Protein AF-A0A969ENZ4-F1 (afdb_monomer_lite)

Radius of gyration: 14.64 Å; chains: 1; bounding box: 48×20×36 Å

pLDDT: mean 77.1, std 9.69, range [38.28, 90.19]

Structure (mmCIF, N/CA/C/O backbone):
data_AF-A0A969ENZ4-F1
#
_entry.id   AF-A0A969ENZ4-F1
#
loop_
_atom_site.group_PDB
_atom_site.id
_atom_site.type_symbol
_atom_site.label_atom_id
_atom_site.label_alt_id
_atom_site.label_comp_id
_atom_site.label_asym_id
_atom_site.label_entity_id
_atom_site.label_seq_id
_atom_site.pdbx_PDB_ins_code
_atom_site.Cartn_x
_atom_site.Cartn_y
_atom_site.Cartn_z
_atom_site.occupancy
_atom_site.B_iso_or_equiv
_atom_site.auth_seq_id
_atom_site.auth_comp_id
_atom_site.auth_asym_id
_atom_site.auth_atom_id
_atom_site.pdbx_PDB_model_num
ATOM 1 N N . HIS A 1 1 ? 18.720 1.449 -6.729 1.00 60.28 1 HIS A N 1
ATOM 2 C CA . HIS A 1 1 ? 18.813 0.444 -5.649 1.00 60.28 1 HIS A CA 1
ATOM 3 C C . HIS A 1 1 ? 17.538 0.458 -4.798 1.00 60.28 1 HIS A C 1
ATOM 5 O O . HIS A 1 1 ? 16.846 1.465 -4.783 1.00 60.28 1 HIS A O 1
ATOM 11 N N . ILE A 1 2 ? 17.183 -0.643 -4.115 1.00 57.97 2 ILE A N 1
ATOM 12 C CA . ILE A 1 2 ? 15.939 -0.740 -3.309 1.00 57.97 2 ILE A CA 1
ATOM 13 C C . ILE A 1 2 ? 15.779 0.382 -2.251 1.00 57.97 2 ILE A C 1
ATOM 15 O O . ILE A 1 2 ? 14.658 0.864 -2.102 1.00 57.97 2 ILE A O 1
ATOM 19 N N . PRO A 1 3 ? 16.838 0.864 -1.568 1.00 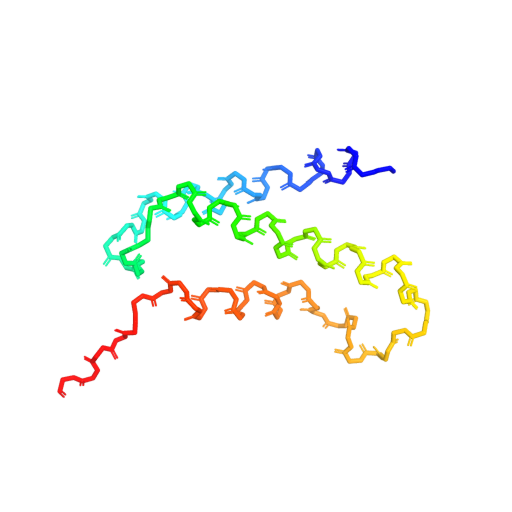64.19 3 PRO A N 1
ATOM 20 C CA . PRO A 1 3 ? 16.720 1.957 -0.595 1.00 64.19 3 PRO A CA 1
ATOM 21 C C . PRO A 1 3 ? 16.228 3.284 -1.195 1.00 64.19 3 PRO A C 1
ATOM 23 O O . PRO A 1 3 ? 15.369 3.934 -0.612 1.00 64.19 3 PRO A O 1
ATOM 26 N N . GLU A 1 4 ? 16.701 3.644 -2.390 1.00 65.25 4 GLU A N 1
ATOM 27 C CA . GLU A 1 4 ? 16.336 4.901 -3.071 1.00 65.25 4 GLU A CA 1
ATOM 28 C C . GLU A 1 4 ? 14.861 4.912 -3.493 1.00 65.25 4 GLU A C 1
ATOM 30 O O . GLU A 1 4 ? 14.191 5.939 -3.425 1.00 65.25 4 GLU A O 1
ATOM 35 N N . LEU A 1 5 ? 14.326 3.748 -3.884 1.00 64.06 5 LEU A N 1
ATOM 36 C CA . LEU A 1 5 ? 12.898 3.596 -4.165 1.00 64.06 5 LEU A CA 1
ATOM 37 C C . LEU A 1 5 ? 12.085 3.791 -2.880 1.00 64.06 5 LEU A C 1
ATOM 39 O O . LEU A 1 5 ? 11.098 4.520 -2.880 1.00 64.06 5 LEU A O 1
ATOM 43 N N . VAL A 1 6 ? 12.510 3.194 -1.764 1.00 66.62 6 VAL A N 1
ATOM 44 C CA . VAL A 1 6 ? 11.831 3.390 -0.476 1.00 66.62 6 VAL A CA 1
ATOM 45 C C . VAL A 1 6 ? 11.810 4.869 -0.093 1.00 66.62 6 VAL A C 1
ATOM 47 O O . VAL A 1 6 ? 10.746 5.359 0.264 1.00 66.62 6 VAL A O 1
ATOM 50 N N . GLU A 1 7 ? 12.919 5.597 -0.236 1.00 70.44 7 GLU A N 1
ATOM 51 C CA . GLU A 1 7 ? 12.976 7.043 0.028 1.00 70.44 7 GLU A CA 1
ATOM 52 C C . GLU A 1 7 ? 12.056 7.856 -0.892 1.00 70.44 7 GLU A C 1
ATOM 54 O O . GLU A 1 7 ? 11.353 8.752 -0.425 1.00 70.44 7 GLU A O 1
ATOM 59 N N . GLN A 1 8 ? 11.997 7.514 -2.181 1.00 71.81 8 GLN A N 1
ATOM 60 C CA . GLN A 1 8 ? 11.148 8.200 -3.155 1.00 71.81 8 GLN A CA 1
ATOM 61 C C . GLN A 1 8 ? 9.650 8.010 -2.867 1.00 71.81 8 GLN A C 1
ATOM 63 O O . GLN A 1 8 ? 8.862 8.945 -3.018 1.00 71.81 8 GLN A O 1
ATOM 68 N N . PHE A 1 9 ? 9.245 6.809 -2.444 1.00 69.75 9 PHE A N 1
ATOM 69 C CA . PHE A 1 9 ? 7.842 6.482 -2.176 1.00 69.75 9 PHE A CA 1
ATOM 70 C C . PHE A 1 9 ? 7.434 6.698 -0.715 1.00 69.75 9 PHE A C 1
ATOM 72 O O . PHE A 1 9 ? 6.238 6.722 -0.422 1.00 69.75 9 PHE A O 1
ATOM 79 N N . PHE A 1 10 ? 8.383 6.920 0.198 1.00 76.00 10 PHE A N 1
ATOM 80 C CA . PHE A 1 10 ? 8.118 7.137 1.621 1.00 76.00 10 PHE A CA 1
ATOM 81 C C . PHE A 1 10 ? 7.068 8.226 1.900 1.00 76.00 10 PHE A C 1
ATOM 83 O O . PHE A 1 10 ? 6.152 7.958 2.680 1.00 76.00 10 PHE A O 1
ATOM 90 N N . PRO A 1 11 ? 7.094 9.409 1.251 1.00 76.56 11 PRO A N 1
ATOM 91 C CA . PRO A 1 11 ? 6.087 10.444 1.489 1.00 76.56 11 PRO A CA 1
ATOM 92 C C . PRO A 1 11 ? 4.678 10.004 1.081 1.00 76.56 11 PRO A C 1
ATOM 94 O O . PRO A 1 11 ? 3.700 10.370 1.733 1.00 76.56 11 PRO A O 1
ATOM 97 N N . LEU A 1 12 ? 4.565 9.216 0.009 1.00 72.88 12 LEU A N 1
ATOM 98 C CA . LEU A 1 12 ? 3.294 8.680 -0.471 1.00 72.88 12 LEU A CA 1
ATOM 99 C C . LEU A 1 12 ? 2.772 7.597 0.481 1.00 72.88 12 LEU A C 1
ATOM 101 O O . LEU A 1 12 ? 1.609 7.635 0.880 1.00 72.88 12 LEU A O 1
ATOM 105 N N . ILE A 1 13 ? 3.650 6.684 0.908 1.00 74.38 13 ILE A N 1
ATOM 106 C CA . ILE A 1 13 ? 3.343 5.649 1.904 1.00 74.38 13 ILE A CA 1
ATOM 107 C C . ILE A 1 13 ? 2.865 6.307 3.207 1.00 74.38 13 ILE A C 1
ATOM 109 O O . ILE A 1 13 ? 1.824 5.928 3.738 1.00 74.38 13 ILE A O 1
ATOM 113 N N . ALA A 1 14 ? 3.568 7.332 3.694 1.00 77.88 14 ALA A N 1
ATOM 114 C CA . ALA A 1 14 ? 3.211 8.053 4.914 1.00 77.88 14 ALA A CA 1
ATOM 115 C C . ALA A 1 14 ? 1.837 8.739 4.816 1.00 77.88 14 ALA A C 1
ATOM 117 O O . ALA A 1 14 ? 1.030 8.632 5.739 1.00 77.88 14 ALA A O 1
ATOM 118 N N . GLN A 1 15 ? 1.528 9.385 3.687 1.00 79.81 15 GLN A N 1
ATOM 119 C CA . GLN A 1 15 ? 0.219 10.009 3.460 1.00 79.81 15 GLN A CA 1
ATOM 120 C C . GLN A 1 15 ? -0.920 8.986 3.438 1.00 79.81 15 GLN A C 1
ATOM 122 O O . GLN A 1 15 ? -1.975 9.223 4.028 1.00 79.81 15 GLN A O 1
ATOM 127 N N . ILE A 1 16 ? -0.710 7.839 2.789 1.00 76.50 16 ILE A N 1
ATOM 128 C CA . ILE A 1 16 ? -1.682 6.739 2.764 1.00 76.50 16 ILE A CA 1
ATOM 129 C C . ILE A 1 16 ? -1.898 6.196 4.181 1.00 76.50 16 ILE A C 1
ATOM 131 O O . ILE A 1 16 ? -3.037 6.038 4.618 1.00 76.50 16 ILE A O 1
ATOM 135 N N . MET A 1 17 ? -0.820 6.006 4.944 1.00 76.38 17 MET A N 1
ATOM 136 C CA . MET A 1 17 ? -0.908 5.555 6.331 1.00 76.38 17 MET A CA 1
ATOM 137 C C . MET A 1 17 ? -1.665 6.530 7.228 1.00 76.38 17 MET A C 1
ATOM 139 O O . MET A 1 17 ? -2.489 6.112 8.040 1.00 76.38 17 MET A O 1
ATO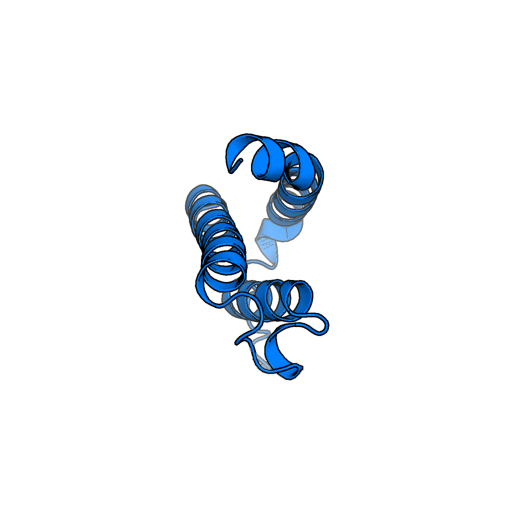M 143 N N . GLN A 1 18 ? -1.440 7.829 7.051 1.00 80.50 18 GLN A N 1
ATOM 144 C CA . GLN A 1 18 ? -2.166 8.856 7.787 1.00 80.50 18 GLN A CA 1
ATOM 145 C C . GLN A 1 18 ? -3.661 8.850 7.456 1.00 80.50 18 GLN A C 1
ATOM 147 O O . GLN A 1 18 ? -4.492 9.004 8.350 1.00 80.50 18 GLN A O 1
ATOM 152 N N . ARG A 1 19 ? -4.024 8.588 6.195 1.00 80.50 19 ARG A N 1
ATOM 153 C CA . ARG A 1 19 ? -5.426 8.397 5.802 1.00 80.50 19 ARG A CA 1
ATOM 154 C C . ARG A 1 19 ? -6.040 7.157 6.450 1.00 80.50 19 ARG A C 1
ATOM 156 O O . ARG A 1 19 ? -7.172 7.246 6.908 1.00 80.50 19 ARG A O 1
ATOM 163 N N . PHE A 1 20 ? -5.308 6.046 6.555 1.00 76.81 20 PHE A N 1
ATOM 164 C CA . PHE A 1 20 ? -5.811 4.844 7.228 1.00 76.81 20 PHE A CA 1
ATOM 165 C C . PHE A 1 20 ? -6.071 5.056 8.718 1.00 76.81 20 PHE A C 1
ATOM 167 O O . PHE A 1 20 ? -7.117 4.640 9.206 1.00 76.81 20 PHE A O 1
ATOM 174 N N . MET A 1 21 ? -5.182 5.760 9.424 1.00 74.75 21 MET A N 1
ATOM 175 C CA . MET A 1 21 ? -5.413 6.111 10.832 1.00 74.75 21 MET A CA 1
ATOM 176 C C . MET A 1 21 ? -6.669 6.976 11.011 1.00 74.75 21 MET A C 1
ATOM 178 O O . MET A 1 21 ? -7.425 6.779 11.954 1.00 74.75 21 MET A O 1
ATOM 182 N N . ASN A 1 22 ? -6.936 7.894 10.077 1.00 80.38 22 ASN A N 1
ATOM 183 C CA . ASN A 1 22 ? -8.126 8.749 10.120 1.00 80.38 22 ASN A CA 1
ATOM 184 C C . ASN A 1 22 ? -9.417 8.031 9.681 1.00 80.38 22 ASN A C 1
ATOM 186 O O . ASN A 1 22 ? -10.513 8.506 9.971 1.00 80.38 22 ASN A O 1
ATOM 190 N N . ALA A 1 23 ? -9.299 6.909 8.968 1.00 74.94 23 ALA A N 1
ATOM 191 C CA . ALA A 1 23 ? -10.409 6.144 8.406 1.00 74.94 23 ALA A CA 1
ATOM 192 C C . ALA A 1 23 ? -10.699 4.846 9.180 1.00 74.94 23 ALA A C 1
ATOM 194 O O . ALA A 1 23 ? -11.382 3.975 8.650 1.00 74.94 23 ALA A O 1
ATOM 195 N N . GLU A 1 24 ? -10.221 4.702 10.422 1.00 67.31 24 GLU A N 1
ATOM 196 C CA . GLU A 1 24 ? -10.316 3.470 11.229 1.00 67.31 24 GLU A CA 1
ATOM 197 C C . GLU A 1 24 ? -11.737 2.869 11.265 1.00 67.31 24 GLU A C 1
ATOM 199 O O . GLU A 1 24 ? -11.923 1.657 11.172 1.00 67.31 24 GLU A O 1
ATOM 204 N N . ASN A 1 25 ? -12.771 3.716 11.276 1.00 71.81 25 ASN A N 1
ATOM 205 C CA . ASN A 1 25 ? -14.169 3.279 11.269 1.00 71.81 25 ASN A CA 1
ATOM 206 C C . ASN A 1 25 ? -14.656 2.689 9.930 1.00 71.81 25 ASN A C 1
ATOM 208 O O . ASN A 1 25 ? -15.669 1.986 9.925 1.00 71.81 25 ASN A O 1
ATOM 212 N N . MET A 1 26 ? -13.951 2.938 8.826 1.00 71.50 26 MET A N 1
ATOM 213 C CA . MET A 1 26 ? -14.244 2.450 7.469 1.00 71.50 26 MET A CA 1
ATOM 214 C C . MET A 1 26 ? -13.371 1.254 7.066 1.00 71.50 26 MET A C 1
ATOM 216 O O . MET A 1 26 ? -13.636 0.619 6.048 1.00 71.50 26 MET A O 1
ATOM 220 N N . LEU A 1 27 ? -12.339 0.935 7.850 1.00 76.94 27 LEU A N 1
ATOM 221 C CA . LEU A 1 27 ? -11.418 -0.166 7.580 1.00 76.94 27 LEU A CA 1
ATOM 222 C C . LEU A 1 27 ? -11.888 -1.456 8.251 1.00 76.94 27 LEU A C 1
ATOM 224 O O . LEU A 1 27 ? -12.446 -1.446 9.349 1.00 76.94 27 LEU A O 1
ATOM 228 N N . HIS A 1 28 ? -11.668 -2.589 7.590 1.00 73.94 28 HIS A N 1
ATOM 229 C CA . HIS A 1 28 ? -11.846 -3.907 8.184 1.00 73.94 28 HIS A CA 1
ATOM 230 C C . HIS A 1 28 ? -11.084 -3.962 9.523 1.00 73.94 28 HIS A C 1
ATOM 232 O O . HIS A 1 28 ? -10.014 -3.355 9.607 1.00 73.94 28 HIS A O 1
ATOM 238 N N . PRO A 1 29 ? -11.591 -4.648 10.570 1.00 73.25 29 PRO A N 1
ATOM 239 C CA . PRO A 1 29 ? -10.941 -4.721 11.882 1.00 73.25 29 PRO A CA 1
ATOM 240 C C . PRO A 1 29 ? -9.641 -5.541 11.815 1.00 73.25 29 PRO A C 1
ATOM 242 O O . PRO A 1 29 ? -9.554 -6.676 12.276 1.00 73.25 29 PRO A O 1
ATOM 245 N N . LEU A 1 30 ? -8.624 -4.963 11.188 1.00 77.62 30 LEU A N 1
ATOM 246 C CA . LEU A 1 30 ? -7.260 -5.441 11.098 1.00 77.62 30 LEU A CA 1
ATOM 247 C C . LEU A 1 30 ? -6.385 -4.500 11.927 1.00 77.62 30 LEU A C 1
ATOM 249 O O . LEU A 1 30 ? -6.555 -3.282 11.852 1.00 77.62 30 LEU A O 1
ATOM 253 N N . PRO A 1 31 ? -5.415 -5.026 12.689 1.00 83.94 31 PRO A N 1
ATOM 254 C CA . PRO A 1 31 ? -4.450 -4.177 13.371 1.00 83.94 31 PRO A CA 1
ATOM 255 C C . PRO A 1 31 ? -3.721 -3.271 12.368 1.00 83.94 31 PRO A C 1
ATOM 257 O O . PRO A 1 31 ? -3.215 -3.761 11.357 1.00 83.94 31 PRO A O 1
ATOM 260 N N . ILE A 1 32 ? -3.590 -1.974 12.664 1.00 80.12 32 ILE A N 1
ATOM 261 C CA . ILE A 1 32 ? -2.872 -1.015 11.801 1.00 80.12 32 ILE A CA 1
ATOM 262 C C . ILE A 1 32 ? -1.469 -1.512 11.389 1.00 80.12 32 ILE A C 1
ATOM 264 O O . ILE A 1 32 ? -1.134 -1.411 10.207 1.00 80.12 32 ILE A O 1
ATOM 268 N N . PRO A 1 33 ? -0.659 -2.138 12.271 1.00 82.69 33 PRO A N 1
ATOM 269 C CA . PRO A 1 33 ? 0.630 -2.704 11.864 1.00 82.69 33 PRO A CA 1
ATOM 270 C C . PRO A 1 33 ? 0.528 -3.794 10.784 1.00 82.69 33 PRO A C 1
ATOM 272 O O . PRO A 1 33 ? 1.432 -3.940 9.963 1.00 82.69 33 PRO A O 1
ATOM 275 N N . MET A 1 34 ? -0.572 -4.553 10.752 1.00 86.12 34 MET A N 1
ATOM 276 C CA . MET A 1 34 ? -0.819 -5.553 9.710 1.00 86.12 34 MET A CA 1
ATOM 277 C C . MET A 1 34 ? -1.188 -4.905 8.376 1.00 86.12 34 MET A C 1
ATOM 279 O O . MET A 1 34 ? -0.713 -5.368 7.337 1.00 86.12 34 MET A O 1
ATOM 283 N N . LEU A 1 35 ? -1.952 -3.808 8.394 1.00 84.62 35 LEU A N 1
ATOM 284 C CA . LEU A 1 35 ? -2.209 -2.998 7.198 1.00 84.62 35 LEU A CA 1
ATOM 285 C C . LEU A 1 35 ? -0.895 -2.432 6.641 1.00 84.62 35 LEU A C 1
ATOM 287 O O . LEU A 1 35 ? -0.591 -2.597 5.466 1.00 84.62 35 LEU A O 1
ATOM 291 N N . MET A 1 36 ? -0.039 -1.868 7.496 1.00 81.88 36 MET A N 1
ATOM 292 C CA . MET A 1 36 ? 1.291 -1.398 7.079 1.00 81.88 36 MET A CA 1
ATOM 293 C C . MET A 1 36 ? 2.109 -2.507 6.419 1.00 81.88 36 MET A C 1
ATOM 295 O O . MET A 1 36 ? 2.634 -2.339 5.320 1.00 81.88 36 MET A O 1
ATOM 299 N N . ARG A 1 37 ? 2.203 -3.661 7.087 1.00 85.75 37 ARG A N 1
ATOM 300 C CA . ARG A 1 37 ? 3.009 -4.792 6.624 1.00 85.75 37 ARG A CA 1
ATOM 301 C C . ARG A 1 37 ? 2.542 -5.320 5.269 1.00 85.75 37 ARG A C 1
ATOM 303 O O . ARG A 1 37 ? 3.373 -5.628 4.417 1.00 85.75 37 ARG A O 1
ATOM 310 N N . THR A 1 38 ? 1.234 -5.447 5.075 1.00 89.62 38 THR A N 1
ATOM 311 C CA . THR A 1 38 ? 0.655 -5.973 3.830 1.00 89.62 38 THR A CA 1
ATOM 312 C C . THR A 1 38 ? 0.746 -4.962 2.690 1.00 89.62 38 THR A C 1
ATOM 314 O O . THR A 1 38 ? 1.136 -5.346 1.589 1.00 89.62 38 THR A O 1
ATOM 317 N N . PHE A 1 39 ? 0.532 -3.672 2.964 1.00 86.75 39 PHE A N 1
ATOM 318 C CA . PHE A 1 39 ? 0.763 -2.599 1.996 1.00 86.75 39 PHE A CA 1
ATOM 319 C C . PHE A 1 39 ? 2.225 -2.552 1.526 1.00 86.75 39 PHE A C 1
ATOM 321 O O . PHE A 1 39 ? 2.498 -2.522 0.328 1.00 86.75 39 PHE A O 1
ATOM 328 N N . MET A 1 40 ? 3.186 -2.628 2.453 1.00 84.75 40 MET A N 1
ATOM 329 C CA . MET A 1 40 ? 4.611 -2.698 2.106 1.00 84.75 40 MET A CA 1
ATOM 330 C C . MET A 1 40 ? 4.930 -3.934 1.257 1.00 84.75 40 MET A C 1
ATOM 332 O O . MET A 1 40 ? 5.658 -3.827 0.274 1.00 84.75 40 MET A O 1
ATOM 336 N N . GLY A 1 41 ? 4.369 -5.096 1.604 1.00 87.94 41 GLY A N 1
ATOM 337 C CA . GLY A 1 41 ? 4.529 -6.326 0.826 1.00 87.94 41 GLY A CA 1
ATOM 338 C C . GLY A 1 41 ? 3.999 -6.197 -0.604 1.00 87.94 41 GLY A C 1
ATOM 339 O O . GLY A 1 41 ? 4.675 -6.613 -1.541 1.00 87.94 41 GLY A O 1
ATOM 340 N N . MET A 1 42 ? 2.839 -5.563 -0.780 1.00 90.19 42 MET A N 1
ATOM 341 C CA . MET A 1 42 ? 2.261 -5.274 -2.093 1.00 90.19 42 MET A CA 1
ATOM 342 C C . MET A 1 42 ? 3.179 -4.374 -2.933 1.00 90.19 42 MET A C 1
ATOM 344 O O . MET A 1 42 ? 3.473 -4.699 -4.082 1.00 90.19 42 MET A O 1
ATOM 348 N N . ILE A 1 43 ? 3.666 -3.270 -2.358 1.00 84.19 43 ILE A N 1
ATOM 349 C CA . ILE A 1 43 ? 4.560 -2.328 -3.048 1.00 84.19 43 ILE A CA 1
ATO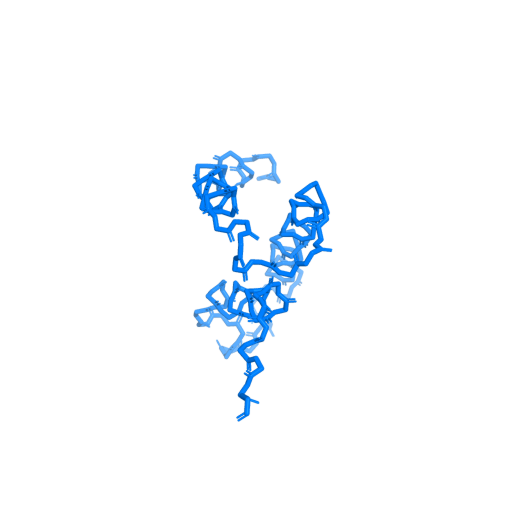M 350 C C . ILE A 1 43 ? 5.884 -3.001 -3.432 1.00 84.19 43 ILE A C 1
ATOM 352 O O . ILE A 1 43 ? 6.359 -2.849 -4.557 1.00 84.19 43 ILE A O 1
ATOM 356 N N . LEU A 1 44 ? 6.467 -3.797 -2.531 1.00 85.12 44 LEU A N 1
ATOM 357 C CA . LEU A 1 44 ? 7.655 -4.594 -2.842 1.00 85.12 44 LEU A CA 1
ATOM 3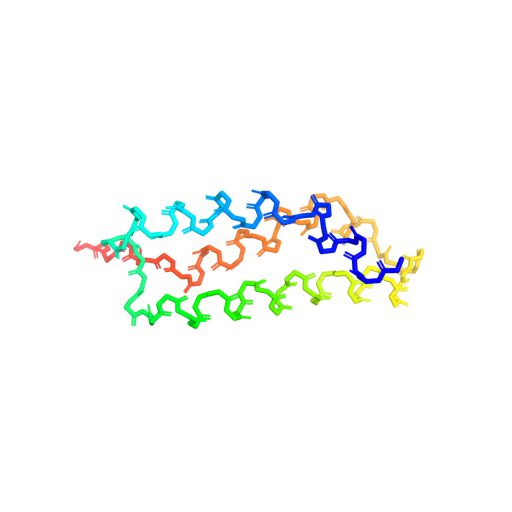58 C C . LEU A 1 44 ? 7.377 -5.608 -3.956 1.00 85.12 44 LEU A C 1
ATOM 360 O O . LEU A 1 44 ? 8.204 -5.759 -4.851 1.00 85.12 44 LEU A O 1
ATOM 364 N N . GLY A 1 45 ? 6.213 -6.262 -3.934 1.00 86.31 45 GLY A N 1
ATOM 365 C CA . GLY A 1 45 ? 5.761 -7.167 -4.988 1.00 86.31 4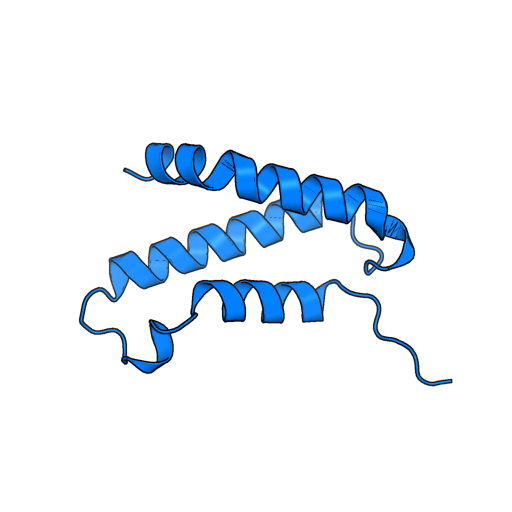5 GLY A CA 1
ATOM 366 C C . GLY A 1 45 ? 5.703 -6.484 -6.351 1.00 86.31 45 GLY A C 1
ATOM 367 O O . GLY A 1 45 ? 6.263 -7.013 -7.305 1.00 86.31 45 GLY A O 1
ATOM 368 N N . TYR A 1 46 ? 5.130 -5.280 -6.423 1.00 84.62 46 TYR A N 1
ATOM 369 C CA . TYR A 1 46 ? 5.098 -4.464 -7.640 1.00 84.62 46 TYR A CA 1
ATOM 370 C C . TYR A 1 46 ? 6.504 -4.163 -8.181 1.00 84.62 46 TYR A C 1
ATOM 372 O O . TYR A 1 46 ? 6.775 -4.350 -9.366 1.00 84.62 46 TYR A O 1
ATOM 380 N N . PHE A 1 47 ? 7.437 -3.733 -7.327 1.00 79.94 47 PHE A N 1
ATOM 381 C CA . PHE A 1 47 ? 8.805 -3.465 -7.782 1.00 79.94 47 PHE A CA 1
ATOM 382 C C . PHE A 1 47 ? 9.545 -4.736 -8.195 1.00 79.94 47 PHE A C 1
ATOM 384 O O . PHE A 1 47 ? 10.305 -4.712 -9.162 1.00 79.94 47 PHE A O 1
ATOM 391 N N . MET A 1 48 ? 9.330 -5.845 -7.486 1.00 84.00 48 MET A N 1
ATOM 392 C CA . MET A 1 48 ? 9.921 -7.132 -7.840 1.00 84.00 48 MET A CA 1
ATOM 393 C C . MET A 1 48 ? 9.422 -7.600 -9.204 1.00 84.00 48 MET A C 1
ATOM 395 O O . MET A 1 48 ? 10.239 -7.897 -10.068 1.00 84.00 48 MET A O 1
ATOM 399 N N . THR A 1 49 ? 8.110 -7.611 -9.438 1.00 82.88 49 THR A N 1
ATOM 400 C CA . THR A 1 49 ? 7.537 -8.058 -10.716 1.00 82.88 49 THR A CA 1
ATOM 401 C C . THR A 1 49 ? 7.953 -7.142 -11.859 1.00 82.88 49 THR A C 1
ATOM 403 O O . THR A 1 49 ? 8.362 -7.639 -12.905 1.00 82.88 49 THR A O 1
ATOM 406 N N . LYS A 1 50 ? 7.966 -5.822 -11.640 1.00 79.50 50 LYS A N 1
ATOM 407 C CA . LYS A 1 50 ? 8.453 -4.841 -12.616 1.00 79.50 50 LYS A CA 1
ATOM 408 C C . LYS A 1 50 ? 9.907 -5.089 -13.025 1.00 79.50 50 LYS A C 1
ATOM 410 O O . LYS A 1 50 ? 10.221 -5.065 -14.211 1.00 79.50 50 LYS A O 1
ATOM 415 N N . ASN A 1 51 ? 10.790 -5.340 -12.058 1.00 79.19 51 ASN A N 1
ATOM 416 C CA . ASN A 1 51 ? 12.215 -5.553 -12.325 1.00 79.19 51 ASN A CA 1
ATOM 417 C C . ASN A 1 51 ? 12.515 -6.944 -12.902 1.00 79.19 51 ASN A C 1
ATOM 419 O O . ASN A 1 51 ? 13.388 -7.068 -13.753 1.00 79.19 51 ASN A O 1
ATOM 423 N N . VAL A 1 52 ? 11.814 -7.986 -12.441 1.00 81.50 52 VAL A N 1
ATOM 424 C CA . VAL A 1 52 ? 12.027 -9.374 -12.886 1.00 81.50 52 VAL A CA 1
ATOM 425 C C . VAL A 1 52 ? 11.500 -9.590 -14.300 1.00 81.50 52 VAL A C 1
ATOM 427 O O . VAL A 1 52 ? 12.160 -10.237 -15.107 1.00 81.50 52 VAL A O 1
ATOM 430 N N . LEU A 1 53 ? 10.311 -9.070 -14.602 1.00 79.31 53 LEU A N 1
ATOM 431 C CA . LEU A 1 53 ? 9.668 -9.298 -15.893 1.00 79.31 53 LEU A CA 1
ATOM 432 C C . LEU A 1 53 ? 10.136 -8.287 -16.957 1.00 79.31 53 LEU A C 1
ATOM 434 O O . LEU A 1 53 ? 10.142 -8.617 -18.143 1.00 79.31 53 LEU A O 1
ATOM 438 N N . GLY A 1 54 ? 10.581 -7.090 -16.552 1.00 74.31 54 GLY A N 1
ATOM 439 C CA . GLY A 1 54 ? 11.210 -6.105 -17.437 1.00 74.31 54 GLY A CA 1
ATOM 440 C C . GLY A 1 54 ? 10.370 -5.785 -18.679 1.00 74.31 54 GLY A C 1
ATOM 441 O O . GLY A 1 54 ? 9.172 -5.524 -18.583 1.00 74.31 54 GLY A O 1
ATOM 442 N N . GLU A 1 55 ? 10.982 -5.827 -19.866 1.00 74.88 55 GLU A N 1
ATOM 443 C CA . GLU A 1 55 ? 10.274 -5.592 -21.138 1.00 74.88 55 GLU A CA 1
ATOM 444 C C . GLU A 1 55 ? 9.342 -6.737 -21.563 1.00 74.88 55 GLU A C 1
ATOM 446 O O . GLU A 1 55 ? 8.491 -6.543 -22.431 1.00 74.88 55 GLU A O 1
ATOM 451 N N . SER A 1 56 ? 9.450 -7.905 -20.923 1.00 79.00 56 SER A N 1
ATOM 452 C CA . SER A 1 56 ? 8.607 -9.080 -21.199 1.00 79.00 56 SER A CA 1
ATOM 453 C C . SER A 1 56 ? 7.201 -8.954 -20.604 1.00 79.00 56 SER A C 1
ATOM 455 O O . SER A 1 56 ? 6.368 -9.839 -20.785 1.00 79.00 56 SER A O 1
ATOM 457 N N . ILE A 1 57 ? 6.935 -7.872 -19.866 1.00 77.69 57 ILE A N 1
ATOM 458 C CA . ILE A 1 57 ? 5.628 -7.567 -19.290 1.00 77.69 57 ILE A CA 1
ATOM 459 C C . ILE A 1 57 ? 4.646 -7.214 -20.420 1.00 77.69 57 ILE A C 1
ATOM 461 O O . ILE A 1 57 ? 4.937 -6.282 -21.179 1.00 77.69 57 ILE A O 1
ATOM 465 N N . PRO A 1 58 ? 3.481 -7.881 -20.528 1.00 81.00 58 PRO A N 1
ATOM 466 C CA . PRO A 1 58 ? 2.422 -7.469 -21.448 1.00 81.00 58 PRO A CA 1
ATOM 467 C C . PRO A 1 58 ? 2.054 -5.989 -21.240 1.00 81.00 58 PRO A C 1
ATOM 469 O O . PRO A 1 58 ? 2.096 -5.525 -20.100 1.00 81.00 58 PRO A O 1
ATOM 472 N N . PRO A 1 59 ? 1.738 -5.203 -22.282 1.00 78.62 59 PRO A N 1
ATOM 473 C CA . PRO A 1 59 ? 1.398 -3.784 -22.124 1.00 78.62 59 PRO A CA 1
ATOM 474 C C . PRO A 1 59 ? 0.329 -3.525 -21.049 1.00 78.62 59 PRO A C 1
ATOM 476 O O . PRO A 1 59 ? 0.456 -2.583 -20.268 1.00 78.62 59 PRO A O 1
ATOM 479 N N . GLU A 1 60 ? -0.636 -4.438 -20.928 1.00 78.75 60 GLU A N 1
ATOM 480 C CA . GLU A 1 60 ? -1.746 -4.409 -19.968 1.00 78.75 60 GLU A CA 1
ATOM 481 C C . GLU A 1 60 ? -1.289 -4.493 -18.500 1.00 78.75 60 GLU A C 1
ATOM 483 O O . GLU A 1 60 ? -2.037 -4.169 -17.588 1.00 78.75 60 GLU A O 1
ATOM 488 N N . PHE A 1 61 ? -0.059 -4.941 -18.247 1.00 73.38 61 PHE A N 1
ATOM 489 C CA . PHE A 1 61 ? 0.537 -5.034 -16.911 1.00 73.38 61 PHE A CA 1
ATOM 490 C C . PHE A 1 61 ? 1.400 -3.803 -16.574 1.00 73.38 61 PHE A C 1
ATOM 492 O O . PHE A 1 61 ? 2.015 -3.758 -15.505 1.00 73.38 61 PHE A O 1
ATOM 499 N N . ARG A 1 62 ? 1.511 -2.829 -17.490 1.00 71.19 62 ARG A N 1
ATOM 500 C CA . ARG A 1 62 ? 2.318 -1.609 -17.320 1.00 71.19 62 ARG A CA 1
ATOM 501 C C . ARG A 1 62 ? 1.460 -0.363 -17.160 1.00 71.19 62 ARG A C 1
ATOM 503 O O . ARG A 1 62 ? 1.819 0.489 -16.348 1.00 71.19 62 ARG A O 1
ATOM 510 N N . GLU A 1 63 ? 0.389 -0.248 -17.943 1.00 74.81 63 GLU A N 1
ATOM 511 C CA . GLU A 1 63 ? -0.571 0.855 -17.827 1.00 74.81 63 GLU A CA 1
ATOM 512 C C . GLU A 1 63 ? -1.242 0.813 -16.460 1.00 74.81 63 GLU A C 1
ATOM 514 O O . GLU A 1 63 ? -1.708 -0.239 -16.034 1.00 74.81 63 GLU A O 1
ATOM 519 N N . ASP A 1 64 ? -1.186 1.940 -15.746 1.00 77.25 64 ASP A N 1
ATOM 520 C CA . ASP A 1 64 ? -1.848 2.168 -14.456 1.00 77.25 64 ASP A CA 1
ATOM 521 C C . ASP A 1 64 ? -1.646 1.050 -13.412 1.00 77.25 64 ASP A C 1
ATOM 523 O O . ASP A 1 64 ? -2.386 0.908 -12.441 1.00 77.25 64 ASP A O 1
ATOM 527 N N . ALA A 1 65 ? -0.569 0.269 -13.555 1.00 79.38 65 ALA A N 1
ATOM 528 C CA . ALA A 1 65 ? -0.362 -0.955 -12.790 1.00 79.38 65 ALA A CA 1
ATOM 529 C C . ALA A 1 65 ? -0.292 -0.690 -11.281 1.00 79.38 65 ALA A C 1
ATOM 531 O O . ALA A 1 65 ? -0.789 -1.474 -10.479 1.00 79.38 65 ALA A O 1
ATOM 532 N N . LEU A 1 66 ? 0.284 0.444 -10.874 1.00 80.62 66 LEU A N 1
ATOM 533 C CA . LEU A 1 66 ? 0.296 0.841 -9.468 1.00 80.62 66 LEU A CA 1
ATOM 534 C C . LEU A 1 66 ? -1.113 1.172 -8.947 1.00 80.62 66 LEU A C 1
ATOM 536 O O . LEU A 1 66 ? -1.419 0.828 -7.806 1.00 80.62 66 LEU A O 1
ATOM 540 N N . GLU A 1 67 ? -1.963 1.806 -9.759 1.00 83.44 67 GLU A N 1
ATOM 541 C CA . GLU A 1 67 ? -3.348 2.111 -9.382 1.00 83.44 67 GLU A CA 1
ATOM 542 C C . GLU A 1 67 ? -4.147 0.829 -9.177 1.00 83.44 67 GLU A C 1
ATOM 544 O O . GLU A 1 67 ? -4.783 0.685 -8.136 1.00 83.44 67 GLU A O 1
ATOM 549 N N . HIS A 1 68 ? -4.020 -0.153 -10.072 1.00 86.81 68 HIS A N 1
ATOM 550 C CA . HIS A 1 68 ? -4.681 -1.452 -9.910 1.00 86.81 68 HIS A CA 1
ATOM 551 C C . HIS A 1 68 ? -4.219 -2.208 -8.659 1.00 86.81 68 HIS A C 1
ATOM 553 O O . HIS A 1 68 ? -5.036 -2.797 -7.952 1.00 86.81 68 HIS A O 1
ATOM 559 N N . PHE A 1 69 ? -2.922 -2.170 -8.331 1.00 87.69 69 PHE A N 1
ATOM 560 C CA . PHE A 1 69 ? -2.423 -2.760 -7.085 1.00 87.69 69 PHE A CA 1
ATOM 561 C C . PHE A 1 69 ? -3.070 -2.093 -5.862 1.00 87.69 69 PHE A C 1
ATOM 563 O O . PHE A 1 69 ? -3.555 -2.783 -4.964 1.00 87.69 69 PHE A O 1
ATOM 570 N N . ILE A 1 70 ? -3.114 -0.758 -5.843 1.00 86.12 70 ILE A N 1
ATOM 571 C CA . ILE A 1 70 ? -3.730 0.013 -4.757 1.00 86.12 70 ILE A CA 1
ATOM 572 C C . ILE A 1 70 ? -5.233 -0.271 -4.668 1.00 86.12 70 ILE A C 1
ATOM 574 O O . ILE A 1 70 ? -5.734 -0.471 -3.565 1.00 86.12 70 ILE A O 1
ATOM 578 N N . GLU A 1 71 ? -5.947 -0.325 -5.790 1.00 87.19 71 GLU A N 1
ATOM 579 C CA . GLU A 1 71 ? -7.386 -0.591 -5.841 1.00 87.19 71 GLU A CA 1
ATOM 580 C C . GLU A 1 71 ? -7.728 -1.970 -5.271 1.00 87.19 71 GLU A C 1
ATOM 582 O O . GLU A 1 71 ? -8.565 -2.073 -4.373 1.00 87.19 71 GLU A O 1
ATOM 587 N N . VAL A 1 72 ? -7.023 -3.019 -5.710 1.00 88.56 72 VAL A N 1
ATOM 588 C CA . VAL A 1 72 ? -7.189 -4.386 -5.186 1.00 88.56 72 VAL A CA 1
ATOM 589 C C . VAL A 1 72 ? -6.927 -4.431 -3.682 1.00 88.56 72 VAL A C 1
ATOM 591 O O . VAL A 1 72 ? -7.665 -5.071 -2.929 1.00 88.56 72 VAL A O 1
ATOM 594 N N . TYR A 1 73 ? -5.889 -3.734 -3.223 1.00 88.50 73 TYR A N 1
ATOM 595 C CA . TYR A 1 73 ? -5.568 -3.666 -1.806 1.00 88.50 73 TYR A CA 1
ATOM 596 C C . TYR A 1 73 ? -6.646 -2.939 -0.999 1.00 88.50 73 TYR A C 1
ATOM 598 O O . TYR A 1 73 ? -7.091 -3.460 0.023 1.00 88.50 73 TYR A O 1
ATOM 606 N N . LEU A 1 74 ? -7.109 -1.777 -1.470 1.00 85.25 74 LEU A N 1
ATOM 607 C CA . LEU A 1 74 ? -8.186 -1.016 -0.838 1.00 85.25 74 LEU A CA 1
ATOM 608 C C . LEU A 1 74 ? -9.481 -1.827 -0.780 1.00 85.25 74 LEU A C 1
ATOM 610 O O . LEU A 1 74 ? -10.096 -1.899 0.281 1.00 85.25 74 LEU A O 1
ATOM 614 N N . TYR A 1 75 ? -9.850 -2.504 -1.868 1.00 86.56 75 TYR A N 1
ATOM 615 C CA . TYR A 1 75 ? -11.009 -3.394 -1.905 1.00 86.56 75 TYR A CA 1
ATOM 616 C C . TYR A 1 75 ? -10.949 -4.470 -0.808 1.00 86.56 75 TYR A C 1
ATOM 618 O O . TYR A 1 75 ? -11.957 -4.763 -0.170 1.00 86.56 75 TYR A O 1
ATOM 626 N N . GLY A 1 76 ? -9.761 -5.021 -0.539 1.00 84.31 76 GLY A N 1
ATOM 627 C CA . GLY A 1 76 ? -9.566 -6.036 0.498 1.00 84.31 76 GLY A CA 1
ATOM 628 C C . GLY A 1 76 ? -9.596 -5.520 1.942 1.00 84.31 76 GLY A C 1
ATOM 629 O O . GLY A 1 76 ? -9.836 -6.313 2.853 1.00 84.31 76 GLY A O 1
ATOM 630 N N . ILE A 1 77 ? -9.340 -4.227 2.179 1.00 84.81 77 ILE A N 1
ATOM 631 C CA . ILE A 1 77 ? -9.227 -3.664 3.540 1.00 84.81 77 ILE A CA 1
ATOM 632 C C . ILE A 1 77 ? -10.356 -2.709 3.921 1.00 84.81 77 ILE A C 1
ATOM 634 O O . ILE A 1 77 ? -10.467 -2.352 5.093 1.00 84.81 77 ILE A O 1
ATOM 638 N N . LEU A 1 78 ? -11.181 -2.271 2.973 1.00 83.12 78 LEU A N 1
ATOM 639 C CA . LEU A 1 78 ? -12.373 -1.484 3.268 1.00 83.12 78 LEU A CA 1
ATOM 640 C C . LEU A 1 78 ? -13.453 -2.394 3.863 1.00 83.12 78 LEU A C 1
ATOM 642 O O . LEU A 1 78 ? -13.620 -3.543 3.451 1.00 83.12 78 LEU A O 1
ATOM 646 N N . LYS A 1 79 ? -14.207 -1.897 4.851 1.00 75.88 79 LYS A N 1
ATOM 647 C CA . LYS A 1 79 ? -15.438 -2.573 5.275 1.00 75.88 79 LYS A CA 1
ATOM 648 C C . LYS A 1 79 ? -16.346 -2.636 4.055 1.00 75.88 79 LYS A C 1
ATOM 650 O O . LYS A 1 79 ? -16.658 -1.596 3.479 1.00 75.88 79 LYS A O 1
ATOM 655 N N . SER A 1 80 ? -16.782 -3.834 3.674 1.00 65.06 80 SER A N 1
ATOM 656 C CA . SER A 1 80 ? -17.866 -3.930 2.708 1.00 65.06 80 SER A CA 1
ATOM 657 C C . SER A 1 80 ? -19.066 -3.193 3.293 1.00 65.06 80 SER A C 1
ATOM 659 O O . SER A 1 80 ? -19.424 -3.399 4.460 1.00 65.06 80 SER A O 1
ATOM 661 N N . GLU A 1 81 ? -19.684 -2.310 2.510 1.00 58.81 81 GLU A N 1
ATOM 662 C CA . GLU A 1 81 ? -21.042 -1.908 2.832 1.00 58.81 81 GLU A CA 1
ATOM 663 C C . GLU A 1 81 ? -21.864 -3.195 2.811 1.00 58.81 81 GLU A C 1
ATOM 665 O O . GLU A 1 81 ? -22.136 -3.764 1.754 1.00 58.81 81 GLU A O 1
ATOM 670 N N . LYS A 1 82 ? -22.213 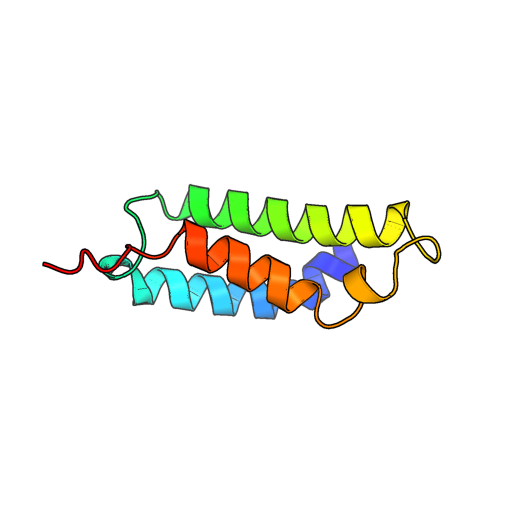-3.713 3.993 1.00 49.59 82 LYS A N 1
ATOM 671 C CA . LYS A 1 82 ? -23.345 -4.622 4.092 1.00 49.59 82 LYS A CA 1
ATOM 672 C C . LYS A 1 82 ? -24.536 -3.817 3.596 1.00 49.59 82 LYS A C 1
ATOM 674 O O . LYS A 1 82 ? -25.092 -3.022 4.351 1.00 49.59 82 LYS A O 1
ATOM 679 N N . THR A 1 83 ? -24.892 -4.006 2.330 1.00 43.59 83 THR A N 1
ATOM 680 C CA . THR A 1 83 ? -26.227 -3.692 1.837 1.00 43.59 83 THR A CA 1
ATOM 681 C C . THR A 1 83 ? -27.176 -4.401 2.798 1.00 43.59 83 THR A C 1
ATOM 683 O O . THR A 1 83 ? -27.128 -5.627 2.928 1.00 43.59 83 THR A O 1
ATOM 686 N N . SER A 1 84 ? -27.867 -3.603 3.611 1.00 38.28 84 SER A N 1
ATOM 687 C CA . SER A 1 84 ? -28.840 -4.085 4.592 1.00 38.28 84 SER A CA 1
ATOM 688 C C . SER A 1 84 ? -30.091 -4.587 3.892 1.00 38.28 84 SER A C 1
ATOM 690 O O . SER A 1 84 ? -30.394 -4.057 2.799 1.00 38.28 84 SER A O 1
#

Foldseek 3Di:
DVVVVCVVCVVVLVVVLVVCVVCVVFWDPDPSVVLSVVVVVLVVVLVCCCVVCPPVDDPVCVPCVVVVSVVVSCVVTTDPPPPD

Secondary structure (DSSP, 8-state):
-HHHHHHHHHHHHHHHHHHHHHTGGGB-S--HHHHHHHHHHHHHHHHHHHHHHGGGS-GGGTTTHHHHHHHHHHHHHBPP----

Sequence (84 aa):
HIPELVEQFFPLIAQIMQRFMNAENMLHPLPIPMLMRTFMGMILGYFMTKNVLGESIPPEFREDALEHFIEVYLYGILKSEKTS